Protein AF-A0A7W0YPP0-F1 (afdb_monomer_lite)

Structure (mmCIF, N/CA/C/O backbone):
data_AF-A0A7W0YPP0-F1
#
_entry.id   AF-A0A7W0YPP0-F1
#
loop_
_atom_site.group_PDB
_atom_site.id
_atom_site.type_symbol
_atom_site.label_atom_id
_atom_site.label_alt_id
_atom_site.label_comp_id
_atom_site.label_asym_id
_atom_site.label_entity_id
_atom_site.label_seq_id
_atom_site.pdbx_PDB_ins_code
_atom_site.Cartn_x
_atom_site.Cartn_y
_atom_site.Cartn_z
_atom_site.occupancy
_atom_site.B_iso_or_equiv
_atom_site.auth_seq_id
_atom_site.auth_comp_id
_atom_site.auth_asym_id
_atom_site.auth_atom_id
_atom_site.pdbx_PDB_model_num
ATOM 1 N N . MET A 1 1 ? -0.236 -9.851 22.381 1.00 35.59 1 MET A N 1
ATOM 2 C CA . MET A 1 1 ? -0.263 -10.043 20.911 1.00 35.59 1 MET A CA 1
ATOM 3 C C . MET A 1 1 ? 1.133 -9.750 20.373 1.00 35.59 1 MET A C 1
ATOM 5 O O . MET A 1 1 ? 1.657 -8.681 20.665 1.00 35.59 1 MET A O 1
ATOM 9 N N . LYS A 1 2 ? 1.794 -10.713 19.716 1.00 34.91 2 LYS A N 1
ATOM 10 C CA . LYS A 1 2 ? 3.164 -10.526 19.205 1.00 34.91 2 LYS A CA 1
ATOM 11 C C . LYS A 1 2 ? 3.114 -9.787 17.864 1.00 34.91 2 LYS A C 1
ATOM 13 O O . LYS A 1 2 ? 2.476 -10.266 16.936 1.00 34.91 2 LYS A O 1
ATOM 18 N N . LYS A 1 3 ? 3.763 -8.620 17.790 1.00 44.03 3 LYS A N 1
ATOM 19 C CA . LYS A 1 3 ? 3.942 -7.840 16.557 1.00 44.03 3 LYS A CA 1
ATOM 20 C C . LYS A 1 3 ? 4.932 -8.579 15.658 1.00 44.03 3 LYS A C 1
ATOM 22 O O . LYS A 1 3 ? 6.131 -8.568 15.924 1.00 44.03 3 LYS A O 1
ATOM 27 N N . SER A 1 4 ? 4.428 -9.256 14.638 1.00 52.34 4 SER A N 1
ATOM 28 C CA . SER A 1 4 ? 5.257 -9.913 13.632 1.00 52.34 4 SER A CA 1
ATOM 29 C C . SER A 1 4 ? 5.609 -8.913 12.530 1.00 52.34 4 SER A C 1
ATOM 31 O O . SER A 1 4 ? 4.733 -8.480 11.795 1.00 52.34 4 SER A O 1
ATOM 33 N N . GLY A 1 5 ? 6.896 -8.584 12.399 1.00 51.97 5 GLY A N 1
ATOM 34 C CA . GLY A 1 5 ? 7.496 -8.358 11.079 1.00 51.97 5 GLY A CA 1
ATOM 35 C C . GLY A 1 5 ? 7.591 -6.941 10.508 1.00 51.97 5 GLY A C 1
ATOM 36 O O . GLY A 1 5 ? 7.960 -6.831 9.345 1.00 51.97 5 GLY A O 1
ATOM 37 N N . ALA A 1 6 ? 7.356 -5.868 11.267 1.00 51.16 6 ALA A N 1
ATOM 38 C CA . ALA A 1 6 ? 7.843 -4.555 10.836 1.00 51.16 6 ALA A CA 1
ATOM 39 C C . ALA A 1 6 ? 9.343 -4.466 11.151 1.00 51.16 6 ALA A C 1
ATOM 41 O O . ALA A 1 6 ? 9.738 -4.415 12.319 1.00 51.16 6 ALA A O 1
ATOM 42 N N . SER A 1 7 ? 10.180 -4.486 10.112 1.00 50.03 7 SER A N 1
ATOM 43 C CA . SER A 1 7 ? 11.561 -4.001 10.176 1.00 50.03 7 SER A CA 1
ATOM 44 C C . SER A 1 7 ? 11.576 -2.697 10.972 1.00 50.03 7 SER A C 1
ATOM 46 O O . SER A 1 7 ? 10.856 -1.764 10.619 1.00 50.03 7 SER A O 1
ATOM 48 N N . GLN A 1 8 ? 12.312 -2.682 12.083 1.00 54.75 8 GLN A N 1
ATOM 49 C CA . GLN A 1 8 ? 12.277 -1.634 13.102 1.00 54.75 8 GLN A CA 1
ATOM 50 C C . GLN A 1 8 ? 12.297 -0.224 12.478 1.00 54.75 8 GLN A C 1
ATOM 52 O O . GLN A 1 8 ? 13.340 0.238 12.029 1.00 54.75 8 GLN A O 1
ATOM 57 N N . GLY A 1 9 ? 11.133 0.437 12.435 1.00 62.09 9 GLY A N 1
ATOM 58 C CA . GLY A 1 9 ? 10.990 1.855 12.089 1.00 62.09 9 GLY A CA 1
ATOM 59 C C . GLY A 1 9 ? 9.998 2.197 10.970 1.00 62.09 9 GLY A C 1
ATOM 60 O O . GLY A 1 9 ? 9.407 3.267 11.043 1.00 62.09 9 GLY A O 1
ATOM 61 N N . GLN A 1 10 ? 9.768 1.324 9.982 1.00 75.62 10 GLN A N 1
ATOM 62 C CA . GLN A 1 10 ? 8.871 1.633 8.851 1.00 75.62 10 GLN A CA 1
ATOM 63 C C . GLN A 1 10 ? 7.495 0.979 9.013 1.00 75.62 10 GLN A C 1
ATOM 65 O O . GLN A 1 10 ? 7.385 -0.202 9.351 1.00 75.62 10 GLN A O 1
ATOM 70 N N . SER A 1 11 ? 6.437 1.747 8.759 1.00 92.88 11 SER A N 1
ATOM 71 C CA . SER A 1 11 ? 5.060 1.255 8.708 1.00 92.88 11 SER A CA 1
ATOM 72 C C . SER A 1 11 ? 4.838 0.353 7.488 1.00 92.88 11 SER A C 1
ATOM 74 O O . SER A 1 11 ? 5.485 0.503 6.448 1.00 92.88 11 SER A O 1
ATOM 76 N N . ALA A 1 12 ? 3.878 -0.572 7.579 1.00 94.44 12 ALA A N 1
ATOM 77 C CA . ALA A 1 12 ? 3.476 -1.388 6.433 1.00 94.44 12 ALA A CA 1
ATOM 78 C C . ALA A 1 12 ? 3.046 -0.509 5.247 1.00 94.44 12 ALA A C 1
ATOM 80 O O . ALA A 1 12 ? 3.418 -0.779 4.108 1.00 94.44 12 ALA A O 1
ATOM 81 N N . SER A 1 13 ? 2.356 0.602 5.517 1.00 95.38 13 SER A N 1
ATOM 82 C CA . SER A 1 13 ? 1.956 1.572 4.502 1.00 95.38 13 SER A CA 1
ATOM 83 C C . SER A 1 13 ? 3.135 2.131 3.704 1.00 95.38 13 SER A C 1
ATOM 85 O O . SER A 1 13 ? 3.018 2.271 2.484 1.00 95.38 13 SER A O 1
ATOM 87 N N . GLU A 1 14 ? 4.259 2.430 4.359 1.00 96.31 14 GLU A N 1
ATOM 88 C CA . GLU A 1 14 ? 5.484 2.909 3.705 1.00 96.31 14 GLU A CA 1
ATOM 89 C C . GLU A 1 14 ? 6.156 1.809 2.878 1.00 96.31 14 GLU A C 1
ATOM 91 O O . GLU A 1 14 ? 6.564 2.067 1.745 1.00 96.31 14 GLU A O 1
ATOM 96 N N . LEU A 1 15 ? 6.218 0.577 3.395 1.00 96.31 15 LEU A N 1
ATOM 97 C CA . LEU A 1 15 ? 6.776 -0.571 2.667 1.00 96.31 15 LEU A CA 1
ATOM 98 C C . LEU A 1 15 ? 5.982 -0.869 1.388 1.00 96.31 15 LEU A C 1
ATOM 100 O O . LEU A 1 15 ? 6.570 -1.079 0.326 1.00 96.31 15 LEU A O 1
ATOM 104 N N . ILE A 1 16 ? 4.650 -0.800 1.454 1.00 96.88 16 ILE A N 1
ATOM 105 C CA . ILE A 1 16 ? 3.770 -0.969 0.291 1.00 96.88 16 ILE A CA 1
ATOM 106 C C . ILE A 1 16 ? 3.974 0.171 -0.714 1.00 96.88 16 ILE A C 1
ATOM 108 O O . ILE A 1 16 ? 4.076 -0.089 -1.912 1.00 96.88 16 ILE A O 1
ATOM 112 N N . SER A 1 17 ? 4.082 1.423 -0.254 1.00 97.19 17 SER A N 1
ATOM 113 C CA . SER A 1 17 ? 4.362 2.569 -1.136 1.00 97.19 17 SER A CA 1
ATOM 114 C C . SER A 1 17 ? 5.701 2.418 -1.857 1.00 97.19 17 SER A C 1
ATOM 116 O O . SER A 1 17 ? 5.774 2.618 -3.069 1.00 97.19 17 SER A O 1
ATOM 118 N N . LYS A 1 18 ? 6.748 2.001 -1.136 1.00 96.69 18 LYS A N 1
ATOM 119 C CA . LYS A 1 18 ? 8.065 1.721 -1.716 1.00 96.69 18 LYS A CA 1
ATOM 120 C C . LYS A 1 18 ? 7.987 0.594 -2.745 1.00 96.69 18 LYS A C 1
ATOM 122 O O . LYS A 1 18 ? 8.498 0.747 -3.849 1.00 96.69 18 LYS A O 1
ATOM 127 N N . ARG A 1 19 ? 7.286 -0.498 -2.431 1.00 95.75 19 ARG A N 1
ATOM 128 C CA . ARG A 1 19 ? 7.113 -1.632 -3.348 1.00 95.75 19 ARG A CA 1
ATOM 129 C C . ARG A 1 19 ? 6.409 -1.242 -4.642 1.00 95.75 19 ARG A C 1
ATOM 131 O O . ARG A 1 19 ? 6.818 -1.694 -5.706 1.00 95.75 19 ARG A O 1
ATOM 138 N N . ILE A 1 20 ? 5.371 -0.412 -4.556 1.00 97.12 20 ILE A N 1
ATOM 139 C CA . ILE A 1 20 ? 4.678 0.134 -5.730 1.00 97.12 20 ILE A CA 1
ATOM 140 C C . ILE A 1 20 ? 5.664 0.908 -6.614 1.00 97.12 20 ILE A C 1
ATOM 142 O O . ILE A 1 20 ? 5.704 0.667 -7.819 1.00 97.12 20 ILE A O 1
ATOM 146 N N . ALA A 1 21 ? 6.483 1.783 -6.020 1.00 96.81 21 ALA A N 1
ATOM 147 C CA . ALA A 1 21 ? 7.476 2.568 -6.752 1.00 96.81 21 ALA A CA 1
ATOM 148 C C . ALA A 1 21 ? 8.577 1.697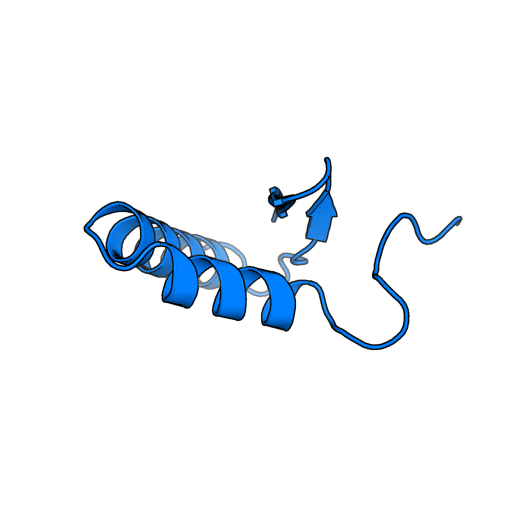 -7.390 1.00 96.81 21 ALA A C 1
ATOM 150 O O . ALA A 1 21 ? 8.995 1.961 -8.512 1.00 96.81 21 ALA A O 1
ATOM 151 N N . GLU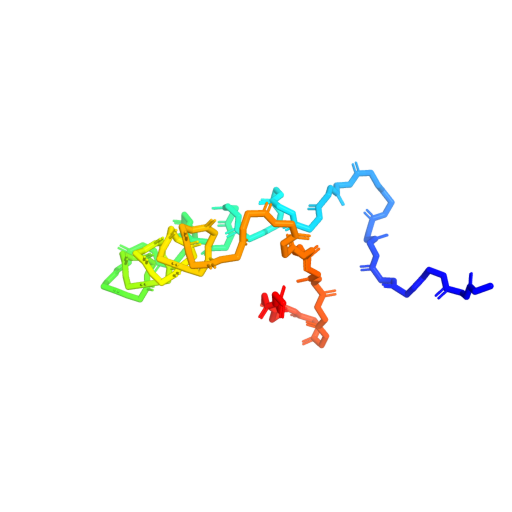 A 1 22 ? 9.017 0.636 -6.707 1.00 96.75 22 GLU A N 1
ATOM 152 C CA . GLU A 1 22 ? 10.052 -0.287 -7.198 1.00 96.75 22 GLU A CA 1
ATOM 153 C C . GLU A 1 22 ? 9.603 -1.168 -8.371 1.00 96.75 22 GLU A C 1
ATOM 155 O O . GLU A 1 22 ? 10.446 -1.633 -9.136 1.00 96.75 22 GLU A O 1
ATOM 160 N N . LEU A 1 23 ? 8.301 -1.445 -8.513 1.00 96.38 23 LEU A N 1
ATOM 161 C CA . LEU A 1 23 ? 7.803 -2.302 -9.594 1.00 96.38 23 LEU A CA 1
ATOM 162 C C . LEU A 1 23 ? 7.967 -1.650 -10.975 1.00 96.38 23 LEU A C 1
ATOM 164 O O . LEU A 1 23 ? 8.192 -2.379 -11.937 1.00 96.38 23 LEU A O 1
ATOM 168 N N . GLY A 1 24 ? 7.883 -0.316 -11.064 1.00 89.56 24 GLY A N 1
ATOM 169 C CA . GLY A 1 24 ? 8.257 0.491 -12.239 1.00 89.56 24 GLY A CA 1
ATOM 170 C C . GLY A 1 24 ? 7.478 0.248 -13.542 1.00 89.56 24 GLY A C 1
ATOM 171 O O . GLY A 1 24 ? 7.710 0.948 -14.522 1.00 89.56 24 GLY A O 1
ATOM 172 N N . ASP A 1 25 ? 6.569 -0.725 -13.566 1.00 96.88 25 ASP A N 1
ATOM 173 C CA . ASP A 1 25 ? 5.756 -1.125 -14.713 1.00 96.88 25 ASP A CA 1
ATOM 174 C C . ASP A 1 25 ? 4.264 -1.232 -14.330 1.00 96.88 25 ASP A C 1
ATOM 176 O O . ASP A 1 25 ? 3.841 -0.820 -13.243 1.00 96.88 25 ASP A O 1
ATOM 180 N N . TRP A 1 26 ? 3.455 -1.827 -15.213 1.00 98.31 26 TRP A N 1
ATOM 181 C CA . TRP A 1 26 ? 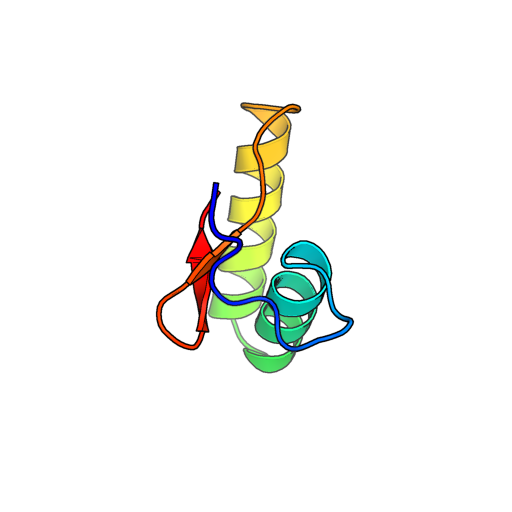2.008 -2.000 -15.034 1.00 98.31 26 TRP A CA 1
ATOM 182 C C . TRP A 1 26 ? 1.615 -2.676 -13.707 1.00 98.31 26 TRP A C 1
ATOM 184 O O . TRP A 1 26 ? 0.495 -2.485 -13.220 1.00 98.31 26 TRP A O 1
ATOM 194 N N . ARG A 1 27 ? 2.512 -3.457 -13.085 1.00 97.81 27 ARG A N 1
ATOM 195 C CA . ARG A 1 27 ? 2.256 -4.104 -11.790 1.00 97.81 27 ARG A CA 1
ATOM 196 C C . ARG A 1 27 ? 2.182 -3.075 -10.670 1.00 97.81 27 ARG A C 1
ATOM 198 O O . ARG A 1 27 ? 1.327 -3.203 -9.797 1.00 97.81 27 ARG A O 1
ATOM 205 N N . GLY A 1 28 ? 3.042 -2.055 -10.701 1.00 97.81 28 GLY A N 1
ATOM 206 C CA . GLY A 1 28 ? 3.016 -0.948 -9.743 1.00 97.81 28 GLY A CA 1
ATOM 207 C C . GLY A 1 28 ? 1.729 -0.135 -9.871 1.00 97.81 28 GLY A C 1
ATOM 208 O O . GLY A 1 28 ? 1.047 0.109 -8.875 1.00 97.81 28 GLY A O 1
ATOM 209 N N . GLU A 1 29 ? 1.341 0.196 -11.104 1.00 98.31 29 GLU A N 1
ATOM 210 C CA . GLU A 1 29 ? 0.086 0.902 -11.398 1.00 98.31 29 GLU A CA 1
ATOM 211 C C . GLU A 1 29 ? -1.138 0.117 -10.913 1.00 98.31 29 GLU A C 1
ATOM 213 O O . GLU A 1 29 ? -2.010 0.655 -10.225 1.00 98.31 29 GLU A O 1
ATOM 218 N N . THR A 1 30 ? -1.176 -1.183 -11.211 1.00 98.38 30 THR A N 1
ATOM 219 C CA . THR A 1 30 ? -2.270 -2.069 -10.803 1.00 98.38 30 THR A CA 1
ATOM 220 C C . THR A 1 30 ? -2.350 -2.183 -9.285 1.00 98.38 30 THR A C 1
ATOM 222 O O . THR A 1 30 ? -3.430 -2.027 -8.715 1.00 98.38 30 THR A O 1
ATOM 225 N N . LEU A 1 31 ? -1.218 -2.399 -8.611 1.00 98.06 31 LEU A N 1
ATOM 226 C CA . LEU A 1 31 ? -1.160 -2.507 -7.154 1.00 98.06 31 LEU A CA 1
ATOM 227 C C . LEU A 1 31 ? -1.595 -1.204 -6.468 1.00 98.06 31 LEU A C 1
ATOM 229 O O . LEU A 1 31 ? -2.351 -1.244 -5.499 1.00 98.06 31 LEU A O 1
ATOM 233 N N . SER A 1 32 ? -1.176 -0.052 -6.998 1.00 98.25 32 SER A N 1
ATOM 234 C CA . SER A 1 32 ? -1.610 1.266 -6.522 1.00 98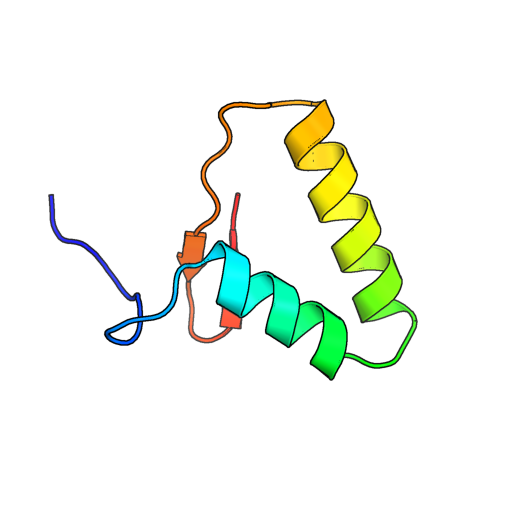.25 32 SER A CA 1
ATOM 235 C C . SER A 1 32 ? -3.125 1.441 -6.644 1.00 98.25 32 SER A C 1
ATOM 237 O O . SER A 1 32 ? -3.793 1.823 -5.679 1.00 98.25 32 SER A O 1
ATOM 239 N N . ARG A 1 33 ? -3.693 1.083 -7.804 1.00 98.56 33 ARG A N 1
ATOM 240 C CA . ARG A 1 33 ? -5.140 1.149 -8.039 1.00 98.56 33 ARG A CA 1
ATOM 241 C C . ARG A 1 33 ? -5.914 0.240 -7.085 1.00 98.56 33 ARG A C 1
ATOM 243 O O . ARG A 1 33 ? -6.909 0.683 -6.521 1.00 98.56 33 ARG A O 1
ATOM 250 N N . MET A 1 34 ? -5.466 -0.998 -6.886 1.00 98.38 34 MET A N 1
ATOM 251 C CA . MET A 1 34 ? -6.133 -1.939 -5.978 1.00 98.38 34 MET A CA 1
ATOM 252 C C . MET A 1 34 ? -6.073 -1.462 -4.531 1.00 98.38 34 MET A C 1
ATOM 254 O O . MET A 1 34 ? -7.098 -1.437 -3.860 1.00 98.38 34 MET A O 1
ATOM 258 N N . ARG A 1 35 ? -4.909 -0.989 -4.075 1.00 98.19 35 ARG A N 1
ATOM 259 C CA . ARG A 1 35 ? -4.745 -0.406 -2.738 1.00 98.19 35 ARG A CA 1
ATOM 260 C C . ARG A 1 35 ? -5.715 0.751 -2.493 1.00 98.19 35 ARG A C 1
ATOM 262 O O . ARG A 1 35 ? -6.293 0.838 -1.414 1.00 98.19 35 ARG A O 1
ATOM 269 N N . LYS A 1 36 ? -5.899 1.628 -3.485 1.00 98.44 36 LYS A N 1
ATOM 270 C CA . LYS A 1 36 ? -6.878 2.720 -3.412 1.00 98.44 36 LYS A CA 1
ATOM 271 C C . LYS A 1 36 ? -8.303 2.179 -3.257 1.00 98.44 36 LYS A C 1
ATOM 273 O O . LYS A 1 36 ? -8.993 2.589 -2.334 1.00 98.44 36 LYS A O 1
ATOM 278 N N . LEU A 1 37 ? -8.709 1.241 -4.114 1.00 98.69 37 LEU A N 1
ATOM 279 C CA . LEU A 1 37 ? -10.055 0.658 -4.077 1.00 98.69 37 LEU A CA 1
ATOM 280 C C . LEU A 1 37 ? -10.346 -0.078 -2.762 1.00 98.69 37 LEU A C 1
ATOM 282 O O . LEU A 1 37 ? -11.446 0.041 -2.238 1.00 98.69 37 LEU A O 1
ATOM 286 N N . ILE A 1 38 ? -9.368 -0.800 -2.208 1.00 98.25 38 ILE A N 1
ATOM 287 C CA . ILE A 1 38 ? -9.511 -1.497 -0.921 1.00 98.25 38 ILE A CA 1
ATOM 288 C C . ILE A 1 38 ? -9.796 -0.493 0.204 1.00 98.25 38 ILE A C 1
ATOM 290 O O . ILE A 1 38 ? -10.740 -0.691 0.958 1.00 98.25 38 ILE A O 1
ATOM 294 N N . LYS A 1 39 ? -9.052 0.620 0.269 1.00 97.44 39 LYS A N 1
ATOM 295 C CA . LYS A 1 39 ? -9.278 1.679 1.271 1.00 97.44 39 LYS A CA 1
ATOM 296 C C . LYS A 1 39 ? -10.583 2.450 1.079 1.00 97.44 39 LYS A C 1
ATOM 298 O O . LYS A 1 39 ? -11.131 2.970 2.041 1.00 97.44 39 LYS A O 1
ATOM 303 N N . GLU A 1 40 ? -11.059 2.575 -0.158 1.00 98.38 40 GLU A N 1
ATOM 304 C CA . GLU A 1 40 ? -12.374 3.163 -0.435 1.00 98.38 40 GLU A CA 1
ATOM 305 C C . GLU A 1 40 ? -13.510 2.229 0.004 1.00 98.38 40 GLU A C 1
ATOM 307 O O . GLU A 1 40 ? -14.539 2.704 0.478 1.00 98.38 40 GLU A O 1
ATOM 312 N N . ALA A 1 41 ? -13.325 0.914 -0.146 1.00 98.44 41 ALA A N 1
ATOM 313 C CA . ALA A 1 41 ? -14.309 -0.093 0.240 1.00 98.44 41 ALA A CA 1
ATOM 314 C C . ALA A 1 41 ? -14.362 -0.328 1.759 1.00 98.44 41 ALA A C 1
ATOM 316 O O . ALA A 1 41 ? -15.447 -0.526 2.301 1.00 98.44 41 ALA A O 1
ATOM 317 N N . ASP A 1 42 ? -13.210 -0.295 2.430 1.00 98.31 42 ASP A N 1
ATOM 318 C CA . ASP A 1 42 ? -13.076 -0.420 3.881 1.00 98.31 42 ASP A CA 1
ATOM 319 C C . ASP A 1 42 ? -12.073 0.627 4.405 1.00 98.31 42 ASP A C 1
ATOM 321 O O . ASP A 1 42 ? -10.858 0.413 4.347 1.00 98.31 42 ASP A O 1
ATOM 325 N N . PRO A 1 43 ? -12.556 1.785 4.893 1.00 96.69 43 PRO A N 1
ATOM 326 C CA . PRO A 1 43 ? -11.694 2.846 5.412 1.00 96.69 43 PRO A CA 1
ATOM 327 C C . PRO A 1 43 ? -10.881 2.460 6.655 1.00 96.69 43 PRO A C 1
ATOM 329 O O . PRO A 1 43 ? -9.855 3.093 6.914 1.00 96.69 43 PRO A O 1
ATOM 332 N N . ASP A 1 44 ? -11.320 1.443 7.404 1.00 96.88 44 ASP A N 1
ATOM 333 C CA . ASP A 1 44 ? -10.689 1.000 8.653 1.00 96.88 44 ASP A CA 1
ATOM 334 C C . ASP A 1 44 ? -9.702 -0.165 8.436 1.00 96.88 44 ASP A C 1
ATOM 336 O O . ASP A 1 44 ? -9.070 -0.639 9.387 1.00 96.88 44 ASP A O 1
ATOM 340 N N . VAL A 1 45 ? -9.532 -0.609 7.184 1.00 96.94 45 VAL A N 1
ATOM 341 C CA . VAL A 1 45 ? -8.629 -1.698 6.798 1.00 96.94 45 VAL A CA 1
ATOM 342 C C . VAL A 1 45 ? -7.184 -1.426 7.229 1.00 96.94 45 VAL A C 1
ATOM 344 O O . VAL A 1 45 ? -6.630 -0.336 7.032 1.00 96.94 45 VAL A O 1
ATOM 347 N N . ILE A 1 46 ? -6.534 -2.439 7.803 1.00 96.12 46 ILE A N 1
ATOM 348 C CA 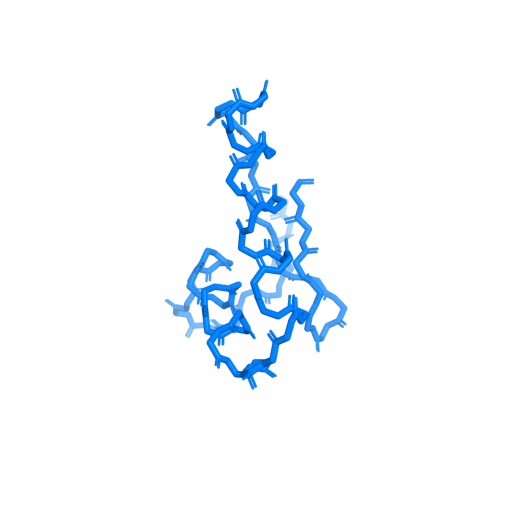. ILE A 1 46 ? -5.173 -2.316 8.325 1.00 96.12 46 ILE A CA 1
ATOM 349 C C . ILE A 1 46 ? -4.185 -2.889 7.325 1.00 96.12 46 ILE A C 1
ATOM 351 O O . ILE A 1 46 ? -4.142 -4.081 7.058 1.00 96.12 46 ILE A O 1
ATOM 355 N N . GLU A 1 47 ? -3.298 -2.032 6.838 1.00 97.06 47 GLU A N 1
ATOM 356 C CA . GLU A 1 47 ? -2.202 -2.484 5.994 1.00 97.06 47 GLU A CA 1
ATOM 357 C C . GLU A 1 47 ? -1.173 -3.258 6.821 1.00 97.06 47 GLU A C 1
ATOM 359 O O . GLU A 1 47 ? -0.633 -2.764 7.814 1.00 97.06 47 GLU A O 1
ATOM 364 N N . GLU A 1 48 ? -0.854 -4.463 6.368 1.00 95.69 48 GLU A N 1
ATOM 365 C CA . GLU A 1 48 ? 0.166 -5.334 6.926 1.00 95.69 48 GLU A CA 1
ATOM 366 C C . GLU A 1 48 ? 1.211 -5.708 5.864 1.00 95.69 48 GLU A C 1
ATOM 368 O O . GLU A 1 48 ? 0.984 -5.662 4.654 1.00 95.69 48 GLU A O 1
ATOM 373 N N . TRP A 1 49 ? 2.396 -6.102 6.326 1.00 93.94 49 TRP A N 1
ATOM 374 C CA . TRP A 1 49 ? 3.496 -6.539 5.471 1.00 93.94 49 TRP A CA 1
ATOM 375 C C . TRP A 1 49 ? 3.966 -7.916 5.922 1.00 93.94 49 TRP A C 1
ATOM 377 O O . TRP A 1 49 ? 4.557 -8.063 6.995 1.00 93.94 49 TRP A O 1
ATOM 387 N N . LYS A 1 50 ? 3.670 -8.946 5.127 1.00 90.69 50 LYS A N 1
ATOM 388 C CA . LYS A 1 50 ? 3.931 -10.348 5.482 1.00 90.69 50 LYS A CA 1
ATOM 389 C C . LYS A 1 50 ? 4.787 -11.044 4.426 1.00 90.69 50 LYS A C 1
ATOM 391 O O . LYS A 1 50 ? 5.029 -10.528 3.336 1.00 90.69 50 LYS A O 1
ATOM 396 N N . TRP A 1 51 ? 5.301 -12.215 4.801 1.00 88.81 51 TRP A N 1
ATOM 397 C CA . TRP A 1 51 ? 6.015 -13.153 3.923 1.00 88.81 51 TRP A CA 1
ATOM 398 C C . TRP A 1 51 ? 7.092 -12.506 3.037 1.00 88.81 51 TRP A C 1
ATOM 400 O O . TRP A 1 51 ? 7.150 -12.745 1.837 1.00 88.81 51 TRP A O 1
ATOM 410 N N . MET A 1 52 ? 7.947 -11.678 3.647 1.00 85.50 52 MET A N 1
ATOM 411 C CA . MET A 1 52 ? 9.128 -11.089 2.999 1.00 85.50 52 MET A CA 1
ATOM 412 C C . MET A 1 52 ? 8.840 -10.262 1.737 1.00 85.50 52 MET A C 1
ATOM 414 O O . MET A 1 52 ? 9.656 -10.244 0.819 1.00 85.50 52 MET A O 1
ATOM 418 N N . GLY A 1 53 ? 7.712 -9.551 1.677 1.00 87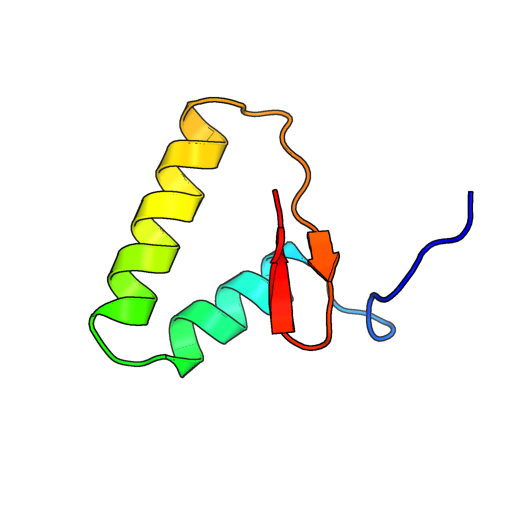.62 53 GLY A N 1
ATOM 419 C CA . GLY A 1 53 ? 7.469 -8.656 0.541 1.00 87.62 53 GLY A CA 1
ATOM 420 C C . GLY A 1 53 ? 6.027 -8.482 0.104 1.00 87.62 53 GLY A C 1
ATOM 421 O O . GLY A 1 53 ? 5.794 -7.853 -0.927 1.00 87.62 53 GLY A O 1
ATOM 422 N N . THR A 1 54 ? 5.081 -9.090 0.818 1.00 94.12 54 THR A N 1
ATOM 423 C CA . THR A 1 54 ? 3.693 -9.187 0.373 1.00 94.12 54 THR A CA 1
ATOM 424 C C . THR A 1 54 ? 2.833 -8.193 1.153 1.00 94.12 54 THR A C 1
ATOM 426 O O . THR A 1 54 ? 2.669 -8.367 2.366 1.00 94.12 54 THR A O 1
ATOM 429 N N . PRO A 1 55 ? 2.288 -7.159 0.482 1.00 95.81 55 PRO A N 1
ATOM 430 C CA . PRO A 1 55 ? 1.206 -6.346 1.019 1.00 95.81 55 PRO A CA 1
ATOM 431 C C . PRO A 1 55 ? 0.004 -7.222 1.380 1.00 95.81 55 PRO A C 1
ATOM 433 O O . PRO A 1 55 ? -0.432 -8.031 0.560 1.00 95.81 55 PRO A O 1
ATOM 436 N N . ILE A 1 56 ? -0.523 -7.046 2.583 1.00 95.62 56 ILE A N 1
ATOM 437 C CA . ILE A 1 56 ? -1.796 -7.611 3.032 1.00 95.62 56 ILE A CA 1
ATOM 438 C C . ILE A 1 56 ? -2.632 -6.440 3.559 1.00 95.62 56 ILE A C 1
ATOM 440 O O . ILE A 1 56 ? -2.074 -5.466 4.066 1.00 95.62 56 ILE A O 1
ATOM 444 N N . TRP A 1 57 ? -3.943 -6.523 3.401 1.00 93.06 57 TRP A N 1
ATOM 445 C CA . TRP A 1 57 ? -4.920 -5.546 3.869 1.00 93.06 57 TRP A CA 1
ATOM 446 C C . TRP A 1 57 ? -5.971 -6.294 4.681 1.00 93.06 57 TRP A C 1
ATOM 448 O O . TRP A 1 57 ? -6.264 -7.450 4.287 1.00 93.06 57 TRP A O 1
#

Foldseek 3Di:
DDDPDDPPPDALVVLLLVLLVVVVDVVSVVSVVVVVVVCVVPVPDGWDADDVRDIDD

pLDDT: mean 88.11, std 17.87, range [34.91, 98.69]

Radius of gyration: 11.72 Å; chains: 1; bounding box: 27×16×36 Å

Secondary structure (DSSP, 8-state):
-------TT--HHHHHHHHHHHH-SHHHHHHHHHHHHHHHH-TTPPPEEETTTEEE-

Sequence (57 aa):
MKKSGASQGQSASELISKRIAELGDWRGETLSRMRKLIKEADPDVIEEWKWMGTPIW